Protein AF-A0A1W9YP33-F1 (afdb_monomer_lite)

Sequence (81 aa):
SLASELRQREDELLNLLNSRDASGKYLFSGSQGSVQPFVRNEDGTYSYMGDESQREVQIASSTRIPVSDSGKVLFEDIVNA

Organism: NCBI:txid1265311

Secondary structure (DSSP, 8-state):
-HHHHHHHHHHHHHHHHT-B-TTS-BTTBTT-TTS-SEEE-TTS-EEE-S-S---EEEEETTEEEE---BHIIIIIS----

Radius of gyration: 15.05 Å; chains: 1; bounding box: 38×22×41 Å

Foldseek 3Di:
DVVVVVVVVVVVVLVVQQDADPVRFGQAQAQRRVDRQWDQDPVRDIHGDHDQHFDWDDPDPPDIDTRHGHSCVVPVPDDDD

pLDDT: mean 94.06, std 6.93, range [52.91, 98.44]

Structure (mmCIF, N/CA/C/O backbone):
data_AF-A0A1W9YP33-F1
#
_entry.id   AF-A0A1W9YP33-F1
#
loop_
_atom_site.group_PDB
_atom_site.id
_atom_site.type_symbol
_atom_site.label_atom_id
_atom_site.label_alt_id
_atom_site.label_comp_id
_atom_site.label_asym_id
_atom_site.label_entity_id
_atom_site.label_seq_id
_atom_site.pdbx_PDB_ins_code
_atom_site.Cartn_x
_atom_site.Cartn_y
_atom_site.Cartn_z
_atom_site.occupancy
_atom_site.B_iso_or_equiv
_atom_site.auth_seq_id
_atom_site.auth_comp_id
_atom_site.auth_asym_id
_atom_site.auth_atom_id
_atom_site.pdbx_PDB_model_num
ATOM 1 N N . SER A 1 1 ? -20.851 12.642 16.317 1.00 83.94 1 SER A N 1
ATOM 2 C CA . SER A 1 1 ? -19.975 12.568 17.509 1.00 83.94 1 SER A CA 1
ATOM 3 C C . SER A 1 1 ? -18.554 12.240 17.064 1.00 83.94 1 SER A C 1
ATOM 5 O O . SER A 1 1 ? -18.404 11.663 1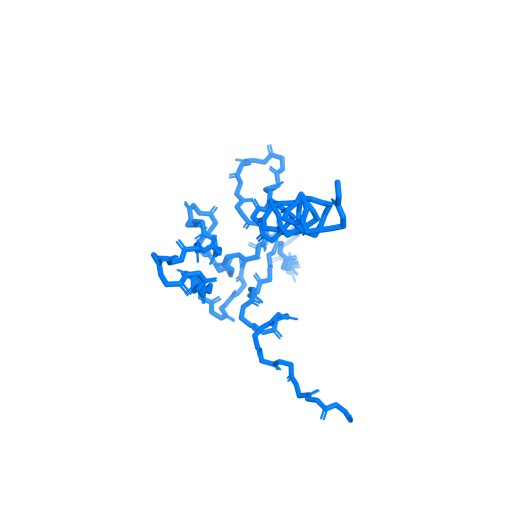5.992 1.00 83.94 1 SER A O 1
ATOM 7 N N . LEU A 1 2 ? -17.533 12.567 17.870 1.00 93.56 2 LEU A N 1
ATOM 8 C CA . LEU A 1 2 ? -16.105 12.361 17.550 1.00 93.56 2 LEU A CA 1
ATOM 9 C C . LEU A 1 2 ? -15.764 10.913 17.156 1.00 93.56 2 LEU A C 1
ATOM 11 O O . LEU A 1 2 ? -15.050 10.685 16.190 1.00 93.56 2 LEU A O 1
ATOM 15 N N . ALA A 1 3 ? -16.335 9.922 17.847 1.00 93.81 3 ALA A N 1
ATOM 16 C CA . ALA A 1 3 ? -16.117 8.511 17.516 1.00 93.81 3 ALA A CA 1
ATOM 17 C C . ALA A 1 3 ? -16.610 8.132 16.106 1.00 93.81 3 ALA A C 1
ATOM 19 O O . ALA A 1 3 ? -16.060 7.233 15.482 1.00 93.81 3 ALA A O 1
ATOM 20 N N . SER A 1 4 ? -17.650 8.803 15.601 1.00 95.94 4 SER A N 1
ATOM 21 C CA . SER A 1 4 ? -18.113 8.601 14.224 1.00 95.94 4 SER A CA 1
ATOM 22 C C . SER A 1 4 ? -17.142 9.202 13.215 1.00 95.94 4 SER A C 1
ATOM 24 O O . SER A 1 4 ? -16.873 8.573 12.201 1.00 95.94 4 SER A O 1
ATOM 26 N N . GLU A 1 5 ? -16.598 10.384 13.511 1.00 96.00 5 GLU A N 1
ATOM 27 C CA . GLU A 1 5 ? -15.607 11.034 12.652 1.00 96.00 5 GLU A CA 1
ATOM 28 C C . GLU A 1 5 ? -14.315 10.212 12.579 1.00 96.00 5 GLU A C 1
ATOM 30 O O . GLU A 1 5 ? -13.772 10.019 11.497 1.00 96.00 5 GLU A O 1
ATOM 35 N N . LEU A 1 6 ? -13.856 9.665 13.710 1.00 95.75 6 LEU A N 1
ATOM 36 C CA . LEU A 1 6 ? -12.678 8.798 13.739 1.00 95.75 6 LEU A CA 1
ATOM 37 C C . LEU A 1 6 ? -12.856 7.553 12.865 1.00 95.75 6 LEU A C 1
ATOM 39 O O . LEU A 1 6 ? -11.947 7.223 12.114 1.00 95.75 6 LEU A O 1
ATOM 43 N N . ARG A 1 7 ? -14.032 6.910 12.902 1.00 94.06 7 ARG A N 1
ATOM 44 C CA . ARG A 1 7 ? -14.326 5.772 12.015 1.00 94.06 7 ARG A CA 1
ATOM 45 C C . ARG A 1 7 ? -14.310 6.168 10.540 1.00 94.06 7 ARG A C 1
ATOM 47 O O . ARG A 1 7 ? -13.728 5.456 9.739 1.00 94.06 7 ARG A O 1
ATOM 54 N N . GLN A 1 8 ? -14.887 7.318 10.189 1.00 97.19 8 GLN A N 1
ATOM 55 C CA . GLN A 1 8 ? -14.860 7.798 8.803 1.00 97.19 8 GLN A CA 1
ATOM 56 C C . GLN A 1 8 ? -13.431 8.060 8.318 1.00 97.19 8 GLN A C 1
ATOM 58 O O . GLN A 1 8 ? -13.077 7.649 7.220 1.00 97.19 8 GLN A O 1
ATOM 63 N N . ARG A 1 9 ? -12.590 8.685 9.151 1.00 97.19 9 ARG A N 1
ATOM 64 C CA . ARG A 1 9 ? -11.175 8.909 8.820 1.00 97.19 9 ARG A CA 1
ATOM 65 C C . ARG A 1 9 ? -10.392 7.604 8.701 1.00 97.19 9 ARG A C 1
ATOM 67 O O . ARG A 1 9 ? -9.517 7.497 7.851 1.00 97.19 9 ARG A O 1
ATOM 74 N N . GLU A 1 10 ? -10.693 6.620 9.541 1.00 95.62 10 GLU A N 1
ATOM 75 C CA . GLU A 1 10 ? -10.094 5.289 9.450 1.00 95.62 10 GLU A CA 1
ATOM 76 C C . GLU A 1 10 ? -10.468 4.595 8.130 1.00 95.62 10 GLU A C 1
ATOM 78 O O . GLU A 1 10 ? -9.587 4.090 7.437 1.00 95.62 10 GLU A O 1
ATOM 83 N N . ASP A 1 11 ? -11.742 4.643 7.731 1.00 96.94 11 ASP A N 1
ATOM 84 C CA . ASP A 1 11 ? -12.209 4.087 6.455 1.00 96.94 11 ASP A CA 1
ATOM 85 C C . ASP A 1 11 ? -11.571 4.813 5.252 1.00 96.94 11 ASP A C 1
ATOM 87 O O . ASP A 1 11 ? -11.179 4.185 4.267 1.00 96.94 11 ASP A O 1
ATOM 91 N N . GLU A 1 12 ? -11.416 6.139 5.329 1.00 97.62 12 GLU A N 1
ATOM 92 C CA . GLU A 1 12 ? -10.693 6.934 4.329 1.00 97.62 12 GLU A CA 1
ATOM 93 C C . GLU A 1 12 ? -9.223 6.511 4.216 1.00 97.62 12 GLU A C 1
ATOM 95 O O . GLU A 1 12 ? -8.725 6.315 3.105 1.00 97.62 12 GLU A O 1
ATOM 100 N N . LEU A 1 13 ? -8.535 6.313 5.344 1.00 96.50 13 LEU A N 1
ATOM 101 C CA . LEU A 1 13 ? -7.157 5.820 5.358 1.00 96.50 13 LEU A CA 1
ATOM 102 C C . LEU A 1 13 ? -7.058 4.411 4.770 1.00 96.50 13 LEU A C 1
ATOM 104 O O . LEU A 1 13 ? -6.184 4.168 3.940 1.00 96.50 13 LEU A O 1
ATOM 108 N N . LEU A 1 14 ? -7.970 3.501 5.120 1.00 97.44 14 LEU A N 1
ATOM 109 C CA . LEU A 1 14 ? -7.995 2.153 4.549 1.00 97.44 14 LEU A CA 1
ATOM 110 C C . LEU A 1 14 ? -8.195 2.180 3.026 1.00 97.44 14 LEU A C 1
ATOM 112 O O . LEU A 1 14 ? -7.575 1.395 2.305 1.00 97.44 14 LEU A O 1
ATOM 116 N N . ASN A 1 15 ? -9.026 3.094 2.522 1.00 97.94 15 ASN A N 1
ATOM 117 C CA . ASN A 1 15 ? -9.199 3.292 1.084 1.00 97.94 15 ASN A CA 1
ATOM 118 C C . ASN A 1 15 ? -7.915 3.813 0.426 1.00 97.94 15 ASN A C 1
ATOM 120 O O . ASN A 1 15 ? -7.528 3.319 -0.633 1.00 97.94 15 ASN A O 1
ATOM 124 N N . LEU A 1 16 ? -7.221 4.761 1.063 1.00 97.88 16 LEU A N 1
ATOM 125 C CA . LEU A 1 16 ? -5.947 5.288 0.568 1.00 97.88 16 LEU A CA 1
ATOM 126 C C . LEU A 1 16 ? -4.862 4.207 0.519 1.00 97.88 16 LEU A C 1
ATOM 128 O O . LEU A 1 16 ? -4.199 4.060 -0.508 1.00 97.88 16 LEU A O 1
ATOM 132 N N . LEU A 1 17 ? -4.736 3.400 1.572 1.00 97.56 17 LEU A N 1
ATOM 133 C CA . LEU A 1 17 ? -3.821 2.255 1.641 1.00 97.56 17 LEU A CA 1
ATOM 134 C C . LEU A 1 17 ? -4.115 1.186 0.574 1.00 97.56 17 LEU A C 1
ATOM 136 O O . LEU A 1 17 ? -3.245 0.397 0.216 1.00 97.56 17 LEU A O 1
ATOM 140 N N . ASN A 1 18 ? -5.326 1.188 0.017 1.00 98.12 18 ASN A N 1
ATOM 141 C CA . ASN A 1 18 ? -5.771 0.305 -1.056 1.00 98.12 18 ASN A CA 1
ATOM 142 C C . ASN A 1 18 ? -5.931 1.040 -2.404 1.00 98.12 18 ASN A C 1
ATOM 144 O O . ASN A 1 18 ? -6.661 0.582 -3.287 1.00 98.12 18 ASN A O 1
ATOM 148 N N . SER A 1 19 ? -5.234 2.166 -2.591 1.00 98.06 19 SER A N 1
ATOM 149 C CA . SER A 1 19 ? -5.246 2.924 -3.847 1.00 98.06 19 SER A CA 1
ATOM 150 C C . SER A 1 19 ? -4.729 2.099 -5.028 1.00 98.06 19 SER A C 1
ATOM 152 O O . SER A 1 19 ? -3.822 1.269 -4.898 1.00 98.06 19 SER A O 1
ATOM 154 N N . ARG A 1 20 ? -5.296 2.361 -6.208 1.00 97.06 20 ARG A N 1
ATOM 155 C CA . ARG A 1 20 ? -4.956 1.689 -7.466 1.00 97.06 20 ARG A CA 1
ATOM 156 C C . ARG A 1 20 ? -4.442 2.685 -8.502 1.00 97.06 20 ARG A C 1
ATOM 158 O O . ARG A 1 20 ? -4.874 3.834 -8.523 1.00 97.06 20 ARG A O 1
ATOM 165 N N . ASP A 1 21 ? -3.551 2.227 -9.373 1.00 93.44 21 ASP A N 1
ATOM 166 C CA . ASP A 1 21 ? -3.129 2.971 -10.557 1.00 93.44 21 ASP A CA 1
ATOM 167 C C . ASP A 1 21 ? -4.215 2.991 -11.653 1.00 93.44 21 ASP A C 1
ATOM 169 O O . ASP A 1 21 ? -5.267 2.353 -11.545 1.00 93.44 21 ASP A O 1
ATOM 173 N N . ALA A 1 22 ? -3.941 3.705 -12.749 1.00 92.69 22 ALA A N 1
ATOM 174 C CA . ALA A 1 22 ? -4.851 3.830 -13.891 1.00 92.69 22 ALA A CA 1
ATOM 175 C C . ALA A 1 22 ? -5.164 2.496 -14.602 1.00 92.69 22 ALA A C 1
ATOM 177 O O . ALA A 1 22 ? -6.131 2.417 -15.356 1.00 92.69 22 ALA A O 1
ATOM 178 N N . SER A 1 23 ? -4.369 1.448 -14.370 1.00 93.00 23 SER A N 1
ATOM 179 C CA . SER A 1 23 ? -4.598 0.094 -14.892 1.00 93.00 23 SER A CA 1
ATOM 180 C C . SER A 1 23 ? -5.366 -0.805 -13.912 1.00 93.00 23 SER A C 1
ATOM 182 O O . SER A 1 23 ? -5.624 -1.975 -14.203 1.00 93.00 23 SER A O 1
ATOM 184 N N . GLY A 1 24 ? -5.742 -0.268 -12.748 1.00 96.19 24 GLY A N 1
ATOM 185 C CA . GLY A 1 24 ? -6.470 -0.971 -11.700 1.00 96.19 24 GLY A CA 1
ATOM 186 C C . GLY A 1 24 ? -5.586 -1.813 -10.780 1.00 96.19 24 GLY A C 1
ATOM 187 O O . GLY A 1 24 ? -6.132 -2.615 -10.016 1.00 96.19 24 GLY A O 1
ATOM 188 N N . LYS A 1 25 ? -4.255 -1.660 -10.833 1.00 97.00 25 LYS A N 1
ATOM 189 C CA . LYS A 1 25 ? -3.322 -2.387 -9.960 1.00 97.00 25 LYS A CA 1
ATOM 190 C C . LYS A 1 25 ? -3.095 -1.637 -8.658 1.00 97.00 25 LYS A C 1
ATOM 192 O O . LYS A 1 25 ? -2.924 -0.424 -8.672 1.00 97.00 25 LYS A O 1
ATOM 197 N N . TYR A 1 26 ? -3.062 -2.353 -7.541 1.00 98.19 26 TYR A N 1
ATOM 198 C CA . TYR A 1 26 ? -2.797 -1.765 -6.232 1.00 98.19 26 TYR A CA 1
ATOM 199 C C . TYR A 1 26 ? -1.377 -1.198 -6.151 1.00 98.19 26 TYR A C 1
ATOM 201 O O . TYR A 1 26 ? -0.410 -1.881 -6.500 1.00 98.19 26 TYR A O 1
ATOM 209 N N . LEU A 1 27 ? -1.267 0.042 -5.670 1.00 97.12 27 LEU A N 1
ATOM 210 C CA . LEU A 1 27 ? -0.003 0.782 -5.581 1.00 97.12 27 LEU A CA 1
ATOM 211 C C . LEU A 1 27 ? 0.930 0.219 -4.508 1.00 97.12 27 LEU A C 1
ATOM 213 O O . LEU A 1 27 ? 2.141 0.174 -4.707 1.00 97.12 27 LEU A O 1
ATOM 217 N N . PHE A 1 28 ? 0.352 -0.253 -3.403 1.00 97.94 28 PHE A N 1
ATOM 218 C CA . PHE A 1 28 ? 1.085 -0.639 -2.197 1.00 97.94 28 PHE A CA 1
ATOM 219 C C . PHE A 1 28 ? 1.143 -2.154 -1.981 1.00 97.94 28 PHE A C 1
ATOM 221 O O . PHE A 1 28 ? 1.268 -2.599 -0.853 1.00 97.94 28 PHE A O 1
ATOM 228 N N . SER A 1 29 ? 0.988 -2.958 -3.036 1.00 98.00 29 SER A N 1
ATOM 229 C CA . SER A 1 29 ? 0.937 -4.435 -2.962 1.00 98.00 29 SER A CA 1
ATOM 230 C C . SER A 1 29 ? 2.272 -5.123 -3.274 1.00 98.00 29 SER A C 1
ATOM 232 O O . SER A 1 29 ? 2.319 -6.341 -3.462 1.00 98.00 29 SER A O 1
ATOM 234 N N . GLY A 1 30 ? 3.353 -4.349 -3.387 1.00 97.06 30 GLY A N 1
ATOM 235 C CA . GLY A 1 30 ? 4.613 -4.835 -3.927 1.00 97.06 30 GLY A CA 1
ATOM 236 C C . GLY A 1 30 ? 4.469 -5.300 -5.381 1.00 97.06 30 GLY A C 1
ATOM 237 O O . GLY A 1 30 ? 3.813 -4.639 -6.197 1.00 97.06 30 GLY A O 1
ATOM 238 N N . SER A 1 31 ? 5.037 -6.455 -5.739 1.00 96.19 31 SER A N 1
ATOM 239 C CA . SER A 1 31 ? 4.891 -6.984 -7.106 1.00 96.19 31 SER A CA 1
ATOM 240 C C . SER A 1 31 ? 3.471 -7.480 -7.423 1.00 96.19 31 SER A C 1
ATOM 242 O O . SER A 1 31 ? 3.067 -7.516 -8.594 1.00 96.19 31 SER A O 1
ATOM 244 N N . GLN A 1 32 ? 2.671 -7.790 -6.398 1.00 96.56 32 GLN A N 1
ATOM 245 C CA . GLN A 1 32 ? 1.363 -8.441 -6.504 1.00 96.56 32 GLN A CA 1
ATOM 246 C C . GLN A 1 32 ? 0.214 -7.470 -6.804 1.00 96.56 32 GLN A C 1
ATOM 248 O O . GLN A 1 32 ? -0.798 -7.449 -6.113 1.00 96.56 32 GLN A O 1
ATOM 253 N N . GLY A 1 33 ? 0.296 -6.724 -7.908 1.00 96.06 33 GLY A N 1
ATOM 254 C CA . GLY A 1 33 ? -0.660 -5.656 -8.248 1.00 96.06 33 GLY A CA 1
ATOM 255 C C . GLY A 1 33 ? -2.158 -6.022 -8.279 1.00 96.06 33 GLY A C 1
ATOM 256 O O . GLY A 1 33 ? -2.993 -5.125 -8.330 1.00 96.06 33 GLY A O 1
ATOM 257 N N . SER A 1 34 ? -2.529 -7.306 -8.298 1.00 97.19 34 SER A N 1
ATOM 258 C CA . SER A 1 34 ? -3.931 -7.758 -8.237 1.00 97.19 34 SER A CA 1
ATOM 259 C C . SER A 1 34 ? -4.422 -8.079 -6.816 1.00 97.19 34 SER A C 1
ATOM 261 O O . SER A 1 34 ? -5.607 -8.355 -6.647 1.00 97.19 34 SER A O 1
ATOM 263 N N . VAL A 1 35 ? -3.537 -8.073 -5.818 1.00 98.12 35 VAL A N 1
ATOM 264 C CA . VAL A 1 35 ? -3.835 -8.403 -4.420 1.00 98.12 35 VAL A CA 1
ATOM 265 C C . VAL A 1 35 ? -4.144 -7.123 -3.656 1.00 98.12 35 VAL A C 1
ATOM 267 O O . VAL A 1 35 ? -3.381 -6.162 -3.727 1.00 98.12 35 VAL A O 1
ATOM 270 N N . GLN A 1 36 ? -5.268 -7.108 -2.935 1.00 98.25 36 GLN A N 1
ATOM 271 C CA . GLN A 1 36 ? -5.607 -6.008 -2.036 1.00 98.25 36 GLN A CA 1
ATOM 272 C C . GLN A 1 36 ? -4.594 -5.969 -0.884 1.00 98.25 36 GLN A C 1
ATOM 274 O O . GLN A 1 36 ? -4.558 -6.931 -0.122 1.00 98.25 36 GLN A O 1
ATOM 279 N N . PRO A 1 37 ? -3.789 -4.903 -0.738 1.00 98.25 37 PRO A N 1
ATOM 280 C CA . PRO A 1 37 ? -2.687 -4.895 0.213 1.00 98.25 37 PRO A CA 1
ATOM 281 C C . PRO A 1 37 ? -3.148 -4.867 1.668 1.00 98.25 37 PRO A C 1
ATOM 283 O O . PRO A 1 37 ? -2.558 -5.585 2.458 1.00 98.25 37 PRO A O 1
ATOM 286 N N . PHE A 1 38 ? -4.185 -4.105 2.031 1.00 98.44 38 PHE A N 1
ATOM 287 C CA . PHE A 1 38 ? -4.620 -3.982 3.427 1.00 98.44 38 PHE A CA 1
ATOM 288 C C . PHE A 1 38 ? -6.045 -4.493 3.625 1.00 98.44 38 PHE A C 1
ATOM 290 O O . PHE A 1 38 ? -6.992 -4.004 2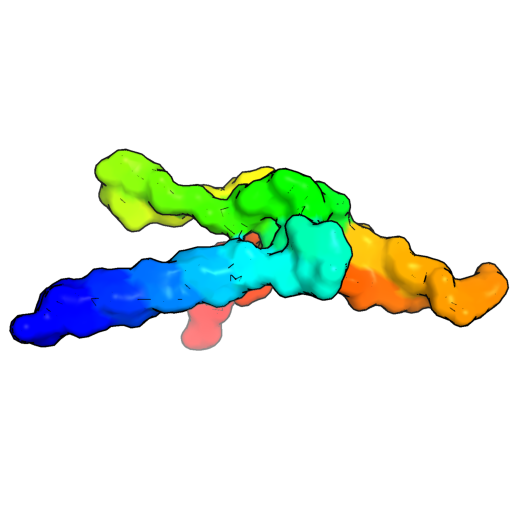.997 1.00 98.44 38 PHE A O 1
ATOM 297 N N . VAL A 1 39 ? -6.199 -5.458 4.531 1.00 98.00 39 VAL A N 1
ATOM 298 C CA . VAL A 1 39 ? -7.486 -6.048 4.927 1.00 98.00 39 VAL A CA 1
ATOM 299 C C . VAL A 1 39 ? -7.722 -5.794 6.411 1.00 98.00 39 VAL A C 1
ATOM 301 O O . VAL A 1 39 ? -6.802 -5.928 7.215 1.00 98.00 39 VAL A O 1
ATOM 304 N N . ARG A 1 40 ? -8.956 -5.420 6.764 1.00 96.75 40 ARG A N 1
ATOM 305 C CA . ARG A 1 40 ? -9.399 -5.306 8.156 1.00 96.75 40 ARG A CA 1
ATOM 306 C C . ARG A 1 40 ? -9.892 -6.666 8.646 1.00 96.75 40 ARG A C 1
ATOM 308 O O . ARG A 1 40 ? -10.759 -7.263 8.009 1.00 96.75 40 ARG A O 1
ATOM 315 N N . ASN A 1 41 ? -9.356 -7.128 9.766 1.00 96.88 41 ASN A N 1
ATOM 316 C CA . ASN A 1 41 ? -9.734 -8.378 10.416 1.00 96.88 41 ASN A CA 1
ATOM 317 C C . ASN A 1 41 ? -10.989 -8.204 11.284 1.00 96.88 41 ASN A C 1
ATOM 319 O O . ASN A 1 41 ? -11.380 -7.086 11.628 1.00 96.88 41 ASN A O 1
ATOM 323 N N . GLU A 1 42 ? -11.608 -9.318 11.681 1.00 96.06 42 GLU A N 1
ATOM 324 C CA . GLU A 1 42 ? -12.798 -9.315 12.551 1.00 96.06 42 GLU A CA 1
ATOM 325 C C . GLU A 1 42 ? -12.535 -8.691 13.931 1.00 96.06 42 GLU A C 1
ATOM 327 O O . GLU A 1 42 ? -13.440 -8.118 14.535 1.00 96.06 42 GLU A O 1
ATOM 332 N N . ASP A 1 43 ? -11.292 -8.760 14.415 1.00 95.56 43 ASP A N 1
ATOM 333 C CA . ASP A 1 43 ? -10.853 -8.157 15.678 1.00 95.56 43 ASP A CA 1
ATOM 334 C C . ASP A 1 43 ? -10.523 -6.655 15.562 1.00 95.56 43 ASP A C 1
ATOM 336 O O . ASP A 1 43 ? -10.147 -6.019 16.547 1.00 95.56 43 ASP A O 1
ATOM 340 N N . GLY A 1 44 ? -10.678 -6.075 14.367 1.00 91.69 44 GLY A N 1
ATOM 341 C CA . GLY A 1 44 ? -10.405 -4.670 14.077 1.00 91.69 44 GLY A CA 1
ATOM 342 C C . GLY A 1 44 ? -8.942 -4.352 13.758 1.00 91.69 44 GLY A C 1
ATOM 343 O O . GLY A 1 44 ? -8.656 -3.199 13.436 1.00 91.69 44 GLY A O 1
ATOM 344 N N . THR A 1 45 ? -8.033 -5.332 13.808 1.00 94.38 45 THR A N 1
ATOM 345 C CA . THR A 1 45 ? -6.648 -5.165 13.344 1.00 94.38 45 THR A CA 1
ATOM 346 C C . THR A 1 45 ? -6.568 -5.142 11.815 1.00 94.38 45 THR A C 1
ATOM 348 O O . THR A 1 45 ? -7.540 -5.438 11.115 1.00 94.38 45 THR A O 1
ATOM 351 N N . TYR A 1 46 ? -5.400 -4.782 11.287 1.00 95.19 46 TYR A N 1
ATOM 352 C CA . TYR A 1 46 ? -5.124 -4.769 9.854 1.00 95.19 46 TYR A CA 1
ATOM 353 C C . TYR A 1 46 ? -4.034 -5.776 9.513 1.00 95.19 46 TYR A C 1
ATOM 355 O O . TYR A 1 46 ? -3.140 -6.033 10.318 1.00 95.19 46 TYR A O 1
ATOM 363 N N . SER A 1 47 ? -4.105 -6.345 8.314 1.00 96.69 47 SER A N 1
ATOM 364 C CA . SER A 1 47 ? -3.071 -7.241 7.805 1.00 96.69 47 SER A CA 1
ATOM 365 C C . SER A 1 47 ? -2.650 -6.863 6.396 1.00 96.69 47 SER A C 1
ATOM 367 O O . SER A 1 47 ? -3.499 -6.627 5.529 1.00 96.69 47 SER A O 1
ATOM 369 N N . TYR A 1 48 ? -1.334 -6.859 6.180 1.00 97.81 48 TYR A N 1
ATOM 370 C CA . TYR A 1 48 ? -0.730 -6.725 4.867 1.00 97.81 48 TYR A CA 1
ATOM 371 C C . TYR A 1 48 ? -0.717 -8.050 4.095 1.00 97.81 48 TYR A C 1
ATOM 373 O O . TYR A 1 48 ? -0.197 -9.054 4.578 1.00 97.81 48 TYR A O 1
ATOM 381 N N . MET A 1 49 ? -1.270 -8.048 2.882 1.00 98.31 49 MET A N 1
ATOM 382 C CA . MET A 1 49 ? -1.411 -9.233 2.023 1.00 98.31 49 MET A CA 1
ATOM 383 C C . MET A 1 49 ? -0.489 -9.222 0.793 1.00 98.31 49 MET A C 1
ATOM 385 O O . MET A 1 49 ? -0.532 -10.168 0.011 1.00 98.31 49 MET A O 1
ATOM 389 N N . GLY A 1 50 ? 0.284 -8.153 0.574 1.00 97.25 50 GLY A N 1
ATOM 390 C CA . GLY A 1 50 ? 1.217 -8.057 -0.553 1.00 97.25 50 GLY A CA 1
ATOM 391 C C . GLY A 1 50 ? 2.581 -8.691 -0.264 1.00 97.25 50 GLY A C 1
ATOM 392 O O . GLY A 1 50 ? 2.760 -9.419 0.712 1.00 97.25 50 GLY A O 1
ATOM 393 N N . ASP A 1 51 ? 3.574 -8.357 -1.090 1.00 97.19 51 ASP A N 1
ATOM 394 C CA . ASP A 1 51 ? 4.973 -8.750 -0.873 1.00 97.19 51 ASP A CA 1
ATOM 395 C C . ASP A 1 51 ? 5.906 -7.542 -0.678 1.00 97.19 51 ASP A C 1
ATOM 397 O O . ASP A 1 51 ? 5.487 -6.388 -0.778 1.00 97.19 51 ASP A O 1
ATOM 401 N N . GLU A 1 52 ? 7.172 -7.810 -0.348 1.00 96.44 52 GLU A N 1
ATOM 402 C CA . GLU A 1 52 ? 8.211 -6.792 -0.122 1.00 96.44 52 GLU A CA 1
ATOM 403 C C . GLU A 1 52 ? 8.976 -6.389 -1.394 1.00 96.44 52 GLU A C 1
ATOM 405 O O . GLU A 1 52 ? 9.899 -5.579 -1.341 1.00 96.44 52 GLU A O 1
ATOM 410 N N . SER A 1 53 ? 8.606 -6.940 -2.549 1.00 95.62 53 SER A N 1
ATOM 411 C CA . SER A 1 53 ? 9.257 -6.635 -3.8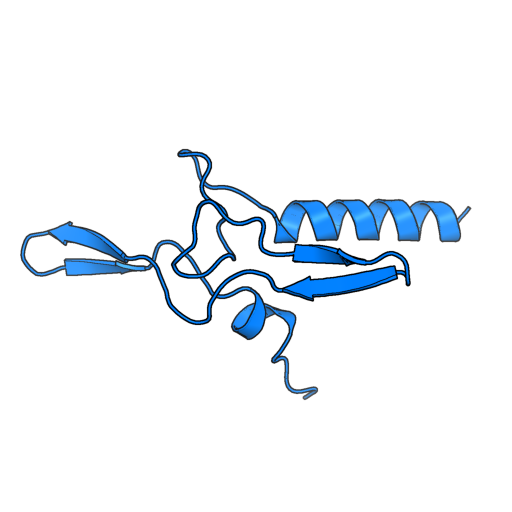23 1.00 95.62 53 SER A CA 1
ATOM 412 C C . SER A 1 53 ? 8.562 -5.482 -4.551 1.00 95.62 53 SER A C 1
ATOM 414 O O . SER A 1 53 ? 7.498 -5.022 -4.149 1.00 95.62 53 SER A O 1
ATOM 416 N N . GLN A 1 54 ? 9.150 -4.989 -5.642 1.00 94.56 54 GLN A N 1
ATOM 417 C CA . GLN A 1 54 ? 8.558 -3.926 -6.456 1.00 94.56 54 GLN A CA 1
ATOM 418 C C . GLN A 1 54 ? 8.317 -4.410 -7.885 1.00 94.56 54 GLN A C 1
ATOM 420 O O . GLN A 1 54 ? 9.107 -5.158 -8.463 1.00 94.56 54 GLN A O 1
ATOM 425 N N . ARG A 1 55 ? 7.218 -3.949 -8.483 1.00 93.38 55 ARG A N 1
ATOM 426 C CA . ARG A 1 55 ? 6.981 -4.065 -9.917 1.00 93.38 55 ARG A CA 1
ATOM 427 C C . ARG A 1 55 ? 7.721 -2.942 -10.625 1.00 93.38 55 ARG A C 1
ATOM 429 O O . ARG A 1 55 ? 7.551 -1.774 -10.289 1.00 93.38 55 ARG A O 1
ATOM 436 N N . GLU A 1 56 ? 8.457 -3.295 -11.666 1.00 92.19 56 GLU A N 1
ATOM 437 C CA . GLU A 1 56 ? 9.153 -2.332 -12.511 1.00 92.19 56 GLU A CA 1
ATOM 438 C C . GLU A 1 56 ? 8.559 -2.281 -13.915 1.00 92.19 56 GLU A C 1
ATOM 440 O O . GLU A 1 56 ? 8.156 -3.301 -14.481 1.00 92.19 56 GLU A O 1
ATOM 445 N N . VAL A 1 57 ? 8.567 -1.090 -14.508 1.00 90.69 57 VAL A N 1
ATOM 446 C CA . VAL A 1 57 ? 8.237 -0.877 -15.918 1.00 90.69 57 VAL A CA 1
ATOM 447 C C . VAL A 1 57 ? 9.488 -0.437 -16.661 1.00 90.69 57 VA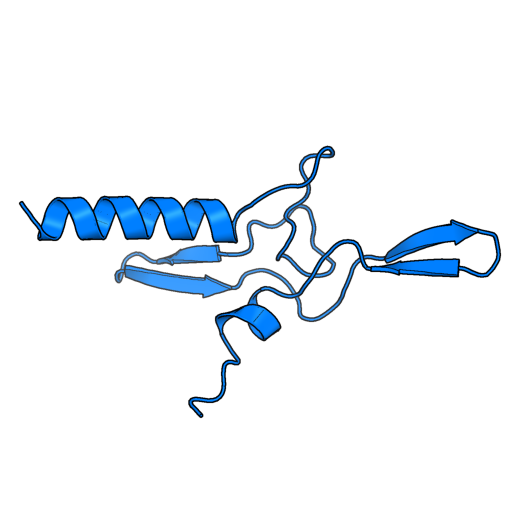L A C 1
ATOM 449 O O . VAL A 1 57 ? 10.205 0.467 -16.234 1.00 90.69 57 VAL A O 1
ATOM 452 N N . GLN A 1 58 ? 9.751 -1.085 -17.795 1.00 93.75 58 GLN A N 1
ATOM 453 C CA . GLN A 1 58 ? 10.830 -0.699 -18.692 1.00 93.75 58 GLN A CA 1
ATOM 454 C C . GLN A 1 58 ? 10.383 0.473 -19.573 1.00 93.75 58 GLN A C 1
ATOM 456 O O . GLN A 1 58 ? 9.406 0.354 -20.308 1.00 93.75 58 GLN A O 1
ATOM 461 N N . ILE A 1 59 ? 11.119 1.584 -19.520 1.00 93.25 59 ILE A N 1
ATOM 462 C CA . ILE A 1 59 ? 10.833 2.797 -20.310 1.00 93.25 59 ILE A CA 1
ATOM 463 C C . ILE A 1 59 ? 11.853 3.042 -21.433 1.00 93.25 59 ILE A C 1
ATOM 465 O O . ILE A 1 59 ? 11.619 3.860 -22.317 1.00 93.25 59 ILE A O 1
ATOM 469 N N . ALA A 1 60 ? 12.983 2.331 -21.412 1.00 95.69 60 ALA A N 1
ATOM 470 C CA . ALA A 1 60 ? 13.998 2.325 -22.465 1.00 95.69 60 ALA A CA 1
ATOM 471 C C . ALA A 1 60 ? 14.812 1.021 -22.405 1.00 95.69 60 ALA A C 1
ATOM 473 O O . ALA A 1 60 ? 14.712 0.264 -21.437 1.00 95.69 60 ALA A O 1
ATOM 474 N N . SER A 1 61 ? 15.659 0.759 -23.404 1.00 92.94 61 SER A N 1
ATOM 475 C CA . SER A 1 61 ? 16.436 -0.489 -23.516 1.00 92.94 61 SER A CA 1
ATOM 476 C C . SER A 1 61 ? 17.225 -0.862 -22.253 1.00 92.94 61 SER A C 1
ATOM 478 O O . SER A 1 61 ? 17.358 -2.044 -21.955 1.00 92.94 61 SER A O 1
ATOM 480 N N . SER A 1 62 ? 17.689 0.123 -21.480 1.00 93.69 62 SER A N 1
ATOM 481 C CA . SER A 1 62 ? 18.458 -0.074 -20.243 1.00 93.69 62 SER A CA 1
ATOM 482 C C . SER A 1 62 ? 17.888 0.677 -19.032 1.00 93.69 62 SER A C 1
ATOM 484 O O . SER A 1 62 ? 18.617 0.922 -18.074 1.00 93.69 62 SER A O 1
ATOM 486 N N . THR A 1 63 ? 16.612 1.078 -19.064 1.00 94.50 63 THR A N 1
ATOM 487 C CA . THR A 1 63 ? 16.004 1.882 -17.991 1.00 94.50 63 THR A CA 1
ATOM 488 C C . THR A 1 63 ? 14.697 1.263 -17.521 1.00 94.50 63 THR A C 1
ATOM 490 O O . THR A 1 63 ? 13.764 1.082 -18.308 1.00 94.50 63 THR A O 1
ATOM 493 N N . ARG A 1 64 ? 14.639 0.973 -16.221 1.00 93.25 64 ARG A N 1
ATOM 494 C CA . ARG A 1 64 ? 13.467 0.480 -15.500 1.00 93.25 64 ARG A CA 1
ATOM 495 C C . ARG A 1 64 ? 13.148 1.435 -14.360 1.00 93.25 64 ARG A C 1
ATOM 497 O O . ARG A 1 64 ? 14.063 2.014 -13.780 1.00 93.25 64 ARG A O 1
ATOM 504 N N . ILE A 1 65 ? 11.864 1.617 -14.085 1.00 93.19 65 ILE A N 1
ATOM 505 C CA . ILE A 1 65 ? 11.379 2.450 -12.984 1.00 93.19 65 ILE A CA 1
ATOM 506 C C . ILE A 1 65 ? 10.405 1.611 -12.148 1.00 93.19 65 ILE A C 1
ATOM 508 O O . ILE A 1 65 ? 9.521 0.980 -12.741 1.00 93.19 65 ILE A O 1
ATOM 512 N N . PRO A 1 66 ? 10.539 1.587 -10.810 1.00 92.25 66 PRO A N 1
ATOM 513 C CA . PRO A 1 66 ? 9.546 0.973 -9.937 1.00 92.25 66 PRO A CA 1
ATOM 514 C C . PRO A 1 66 ? 8.222 1.745 -10.011 1.00 92.25 66 PRO A C 1
ATOM 516 O O . PRO A 1 66 ? 8.198 2.973 -9.983 1.00 92.25 66 PRO A O 1
ATOM 519 N N . VAL A 1 67 ? 7.112 1.021 -10.128 1.00 92.38 67 VAL A N 1
ATOM 520 C CA . VAL A 1 67 ? 5.748 1.580 -10.237 1.00 92.38 67 VAL A CA 1
ATOM 521 C C . VAL A 1 67 ? 4.834 1.127 -9.097 1.00 92.38 67 VAL A C 1
ATOM 523 O O . VAL A 1 67 ? 3.614 1.264 -9.173 1.00 92.38 67 VAL A O 1
ATOM 526 N N . SER A 1 68 ? 5.414 0.526 -8.067 1.00 95.06 68 SER A N 1
ATOM 527 C CA . SER A 1 68 ? 4.723 0.067 -6.870 1.00 95.06 68 SER A CA 1
ATOM 528 C C . SER A 1 68 ? 5.683 0.074 -5.693 1.00 95.06 68 SER A C 1
ATOM 530 O O . SER A 1 68 ? 6.890 -0.081 -5.882 1.00 95.06 68 SER A O 1
ATOM 532 N N . ASP A 1 69 ? 5.125 0.106 -4.493 1.00 96.12 69 ASP A N 1
ATOM 533 C CA . ASP A 1 69 ? 5.862 -0.037 -3.245 1.00 96.12 69 ASP A CA 1
ATOM 534 C C . ASP A 1 69 ? 5.276 -1.165 -2.396 1.00 96.12 69 ASP A C 1
ATOM 536 O O . ASP A 1 69 ? 4.123 -1.571 -2.572 1.00 96.12 69 ASP A O 1
ATOM 540 N N . SER A 1 70 ? 6.077 -1.680 -1.465 1.00 96.81 70 SER A N 1
ATOM 541 C CA . SER A 1 70 ? 5.581 -2.583 -0.431 1.00 96.81 70 SER A CA 1
ATOM 542 C C . SER A 1 70 ? 4.884 -1.775 0.657 1.00 96.81 70 SER A C 1
ATOM 544 O O . SER A 1 70 ? 5.510 -0.954 1.331 1.00 96.81 70 SER A O 1
ATOM 546 N N . GLY A 1 71 ? 3.591 -2.030 0.863 1.00 96.12 71 GLY A N 1
ATOM 547 C CA . GLY A 1 71 ? 2.835 -1.418 1.953 1.00 96.12 71 GLY A CA 1
ATOM 548 C C . GLY A 1 71 ? 3.407 -1.771 3.327 1.00 96.12 71 GLY A C 1
ATOM 549 O O . GLY A 1 71 ? 3.385 -0.933 4.224 1.00 96.12 71 GLY A O 1
ATOM 550 N N . LYS A 1 72 ? 3.998 -2.963 3.472 1.00 95.19 72 LYS A N 1
ATOM 551 C CA . LYS A 1 72 ? 4.689 -3.378 4.696 1.00 95.19 72 LYS A CA 1
ATOM 552 C C . LYS A 1 72 ? 5.830 -2.426 5.049 1.00 95.19 72 LYS A C 1
ATOM 554 O O . LYS A 1 72 ? 5.858 -1.877 6.144 1.00 95.19 72 LYS A O 1
ATOM 559 N N . VAL A 1 73 ? 6.718 -2.174 4.088 1.00 93.50 73 VAL A N 1
ATOM 560 C CA . VAL A 1 73 ? 7.898 -1.316 4.280 1.00 93.50 73 VAL A CA 1
ATOM 561 C C . VAL A 1 73 ? 7.489 0.126 4.577 1.00 93.50 73 VAL A C 1
ATOM 563 O O . VAL A 1 73 ? 8.120 0.793 5.391 1.00 93.50 73 VAL A O 1
ATOM 566 N N . LEU A 1 74 ? 6.435 0.617 3.921 1.00 92.81 74 LEU A N 1
ATOM 567 C CA . LEU A 1 74 ? 5.995 2.001 4.082 1.00 92.81 74 LEU A CA 1
ATOM 568 C C . LEU A 1 74 ? 5.181 2.251 5.357 1.00 92.81 74 LEU A C 1
ATOM 570 O O . LEU A 1 74 ? 5.259 3.354 5.896 1.00 92.81 74 LEU A O 1
ATOM 574 N N . PHE A 1 75 ? 4.376 1.282 5.806 1.00 92.69 75 PHE A N 1
ATOM 575 C CA . PHE A 1 75 ? 3.334 1.523 6.813 1.00 92.69 75 PHE A CA 1
ATOM 576 C C . PHE A 1 75 ? 3.373 0.589 8.029 1.00 92.69 75 PHE A C 1
ATOM 578 O O . PHE A 1 75 ? 2.853 0.973 9.074 1.00 92.69 75 PHE A O 1
ATOM 585 N N . GLU A 1 76 ? 3.967 -0.604 7.930 1.00 89.81 76 GLU A N 1
ATOM 586 C CA . GLU A 1 76 ? 4.079 -1.538 9.063 1.00 89.81 76 GLU A CA 1
ATOM 587 C C . GLU A 1 76 ? 5.462 -1.485 9.719 1.00 89.81 76 GLU A C 1
ATOM 589 O O . GLU A 1 76 ? 5.563 -1.397 10.942 1.00 89.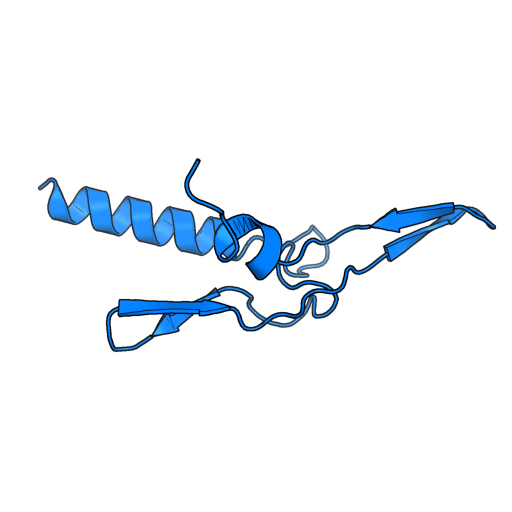81 76 GLU A O 1
ATOM 594 N N . ASP A 1 77 ? 6.530 -1.469 8.919 1.00 90.56 77 ASP A N 1
ATOM 595 C CA . ASP A 1 77 ? 7.917 -1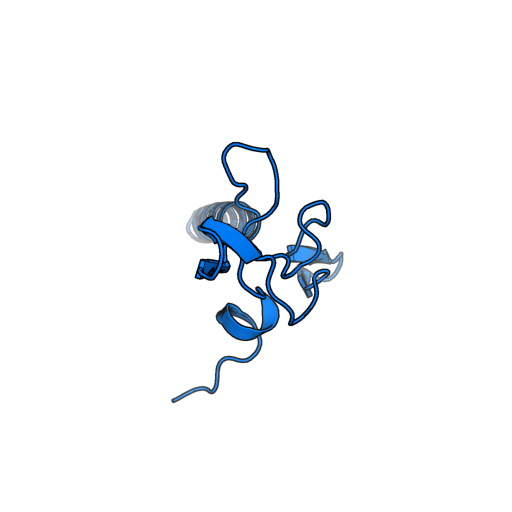.506 9.396 1.00 90.56 77 ASP A CA 1
ATOM 596 C C . ASP A 1 77 ? 8.440 -0.101 9.767 1.00 90.56 77 ASP A C 1
ATOM 598 O O . ASP A 1 77 ? 9.591 0.262 9.511 1.00 90.56 77 ASP A O 1
ATOM 602 N N . ILE A 1 78 ? 7.585 0.721 10.384 1.00 80.56 78 ILE A N 1
ATOM 603 C CA . ILE A 1 78 ? 7.957 2.061 10.838 1.00 80.56 78 ILE A CA 1
ATOM 604 C C . ILE A 1 78 ? 8.650 1.954 12.197 1.00 80.56 78 ILE A C 1
ATOM 606 O O . ILE A 1 78 ? 8.038 1.637 13.219 1.00 80.56 78 ILE A O 1
ATOM 610 N N . VAL A 1 79 ? 9.943 2.274 12.228 1.00 79.75 79 VAL A N 1
ATOM 611 C CA . VAL A 1 79 ? 10.670 2.466 13.485 1.00 79.75 79 VAL A CA 1
ATOM 612 C C . VAL A 1 79 ? 10.139 3.740 14.145 1.00 79.75 79 VAL A C 1
ATOM 614 O O . VAL A 1 79 ? 10.213 4.817 13.553 1.00 79.75 79 VAL A O 1
ATOM 617 N N . ASN A 1 80 ? 9.606 3.634 15.365 1.00 59.69 80 ASN A N 1
ATOM 618 C CA . ASN A 1 80 ? 9.307 4.819 16.170 1.00 59.69 80 ASN A CA 1
ATOM 619 C C . ASN A 1 80 ? 10.622 5.568 16.427 1.00 59.69 80 ASN A C 1
ATOM 621 O O . ASN A 1 80 ? 11.536 5.003 17.032 1.00 59.69 80 ASN A O 1
ATOM 625 N N . ALA A 1 81 ? 10.713 6.794 15.910 1.00 52.91 81 ALA A N 1
ATOM 626 C CA . ALA A 1 81 ? 11.860 7.680 16.087 1.00 52.91 81 ALA A CA 1
ATOM 627 C C . ALA A 1 81 ? 11.952 8.224 17.519 1.00 52.91 81 ALA A C 1
ATOM 629 O O . ALA A 1 81 ? 10.885 8.482 18.125 1.00 52.91 81 ALA A O 1
#